Protein AF-A0A7K2E8F7-F1 (afdb_monomer_lite)

Radius of gyration: 18.83 Å; chains: 1; bounding box: 40×42×65 Å

Secondary structure (DSSP, 8-state):
---HHHHHHHHHHHHHHHHHHHHHHHT-SS--HHHHHHHHHTTGGGTTS-GGGT-----HHHHHHHHHHHHHHS-S---TTSPPPPPP---PPPPP-PPPP-

Structure (mmCIF, N/CA/C/O backbone):
data_AF-A0A7K2E8F7-F1
#
_entry.id   AF-A0A7K2E8F7-F1
#
loop_
_atom_site.group_PDB
_atom_site.id
_atom_site.type_symbol
_atom_site.label_atom_id
_atom_site.label_alt_id
_atom_site.label_comp_id
_atom_site.label_asym_id
_atom_site.label_entity_id
_atom_site.label_seq_id
_atom_site.pdbx_PDB_ins_code
_atom_site.Cartn_x
_atom_site.Cartn_y
_atom_site.Cartn_z
_atom_site.occupancy
_atom_site.B_iso_or_equiv
_atom_site.auth_seq_id
_atom_site.auth_comp_id
_atom_site.auth_asym_id
_atom_site.auth_atom_id
_atom_site.pdbx_PDB_model_num
ATOM 1 N N . MET A 1 1 ? -3.747 -3.224 -17.562 1.00 45.66 1 MET A N 1
ATOM 2 C CA . MET A 1 1 ? -3.290 -4.509 -16.991 1.00 45.66 1 MET A CA 1
ATOM 3 C C . MET A 1 1 ? -2.634 -4.120 -15.683 1.00 45.66 1 MET A C 1
ATOM 5 O O . MET A 1 1 ? -1.729 -3.308 -15.756 1.00 45.66 1 MET A O 1
ATOM 9 N N . GLY A 1 2 ? -3.182 -4.512 -14.530 1.00 59.72 2 GLY A N 1
ATOM 10 C CA . GLY A 1 2 ? -2.708 -3.988 -13.241 1.00 59.72 2 GLY A CA 1
ATOM 11 C C . GLY A 1 2 ? -1.295 -4.470 -12.919 1.00 59.72 2 GLY A C 1
ATOM 12 O O . GLY A 1 2 ? -0.944 -5.594 -13.273 1.00 59.72 2 GLY A O 1
ATOM 13 N N . SER A 1 3 ? -0.488 -3.623 -12.281 1.00 84.88 3 SER A N 1
ATOM 14 C CA . SER A 1 3 ? 0.817 -4.031 -11.758 1.00 84.88 3 SER A CA 1
ATOM 15 C C . SER A 1 3 ? 0.645 -5.026 -10.601 1.00 84.88 3 SER A C 1
ATOM 17 O O . SER A 1 3 ? -0.365 -5.012 -9.900 1.00 84.88 3 SER A O 1
ATOM 19 N N . GLU A 1 4 ? 1.648 -5.869 -10.351 1.00 92.88 4 GLU A N 1
ATOM 20 C CA . GLU A 1 4 ? 1.648 -6.793 -9.201 1.00 92.88 4 GLU A CA 1
ATOM 21 C C . GLU A 1 4 ? 1.484 -6.044 -7.860 1.00 92.88 4 GLU A C 1
ATOM 23 O O . GLU A 1 4 ? 0.864 -6.532 -6.918 1.00 92.88 4 GLU A O 1
ATOM 28 N N . LEU A 1 5 ? 1.987 -4.808 -7.785 1.00 94.00 5 LEU A N 1
ATOM 29 C CA . LEU A 1 5 ? 1.815 -3.927 -6.629 1.00 94.00 5 LEU A CA 1
ATOM 30 C C . LEU A 1 5 ? 0.364 -3.485 -6.422 1.00 94.00 5 LEU A C 1
ATOM 32 O O . LEU A 1 5 ? -0.060 -3.343 -5.278 1.00 94.00 5 LEU A O 1
ATOM 36 N N . LEU A 1 6 ? -0.405 -3.301 -7.497 1.00 94.31 6 LEU A N 1
ATOM 37 C CA . LEU A 1 6 ? -1.826 -2.968 -7.403 1.00 94.31 6 LEU A CA 1
ATOM 38 C C . LEU A 1 6 ? -2.642 -4.145 -6.862 1.00 94.31 6 LEU A C 1
ATOM 40 O O . LEU A 1 6 ? -3.570 -3.946 -6.084 1.00 94.31 6 LEU A O 1
ATOM 44 N N . GLU A 1 7 ? -2.290 -5.375 -7.231 1.00 94.94 7 GLU A N 1
ATOM 45 C CA . GLU A 1 7 ? -2.920 -6.575 -6.669 1.00 94.94 7 GLU A CA 1
ATOM 46 C C . GLU A 1 7 ? -2.621 -6.706 -5.172 1.00 94.94 7 GLU A C 1
ATOM 48 O O . GLU A 1 7 ? -3.545 -6.841 -4.374 1.00 94.94 7 GLU A O 1
ATOM 53 N N . ARG A 1 8 ? -1.361 -6.516 -4.761 1.00 95.12 8 ARG A N 1
ATOM 54 C CA . ARG A 1 8 ? -0.995 -6.495 -3.334 1.00 95.12 8 ARG A CA 1
ATOM 55 C C . ARG A 1 8 ? -1.708 -5.386 -2.558 1.00 95.12 8 ARG A C 1
ATOM 57 O O . ARG A 1 8 ? -2.123 -5.610 -1.427 1.00 95.12 8 ARG A O 1
ATOM 64 N N . ALA A 1 9 ? -1.875 -4.200 -3.148 1.00 94.06 9 ALA A N 1
ATOM 65 C CA . ALA A 1 9 ? -2.630 -3.113 -2.523 1.00 94.06 9 ALA A CA 1
ATOM 66 C C . ALA A 1 9 ? -4.097 -3.506 -2.277 1.00 94.06 9 ALA A C 1
ATOM 68 O O . ALA A 1 9 ? -4.625 -3.254 -1.194 1.00 94.06 9 ALA A O 1
ATOM 69 N N . ARG A 1 10 ? -4.733 -4.189 -3.239 1.00 93.69 10 ARG A N 1
ATOM 70 C CA . ARG A 1 10 ? -6.100 -4.718 -3.088 1.00 93.69 10 ARG A CA 1
ATOM 71 C C . ARG A 1 10 ? -6.192 -5.766 -1.990 1.00 93.69 10 ARG A C 1
ATOM 73 O O . ARG A 1 10 ? -7.121 -5.716 -1.187 1.00 93.69 10 ARG A O 1
ATOM 80 N N . ASP A 1 11 ? -5.223 -6.673 -1.925 1.00 94.19 11 ASP A N 1
ATOM 81 C CA . ASP A 1 11 ? -5.183 -7.727 -0.907 1.00 94.19 11 ASP A CA 1
ATOM 82 C C . ASP A 1 11 ? -5.014 -7.157 0.509 1.00 94.19 11 ASP A C 1
ATOM 84 O O . ASP A 1 11 ? -5.551 -7.703 1.474 1.00 94.19 11 ASP A O 1
ATOM 88 N N . LEU A 1 12 ? -4.303 -6.033 0.642 1.00 92.12 12 LEU A N 1
ATOM 89 C CA . LEU A 1 12 ? -4.088 -5.355 1.921 1.00 92.12 12 LEU A CA 1
ATOM 90 C C . LEU A 1 12 ? -5.244 -4.459 2.359 1.00 92.12 12 LEU A C 1
ATOM 92 O O . LEU A 1 12 ? -5.318 -4.103 3.537 1.00 92.12 12 LEU A O 1
ATOM 96 N N . ARG A 1 13 ? -6.171 -4.124 1.461 1.00 89.19 13 ARG A N 1
ATOM 97 C CA . ARG A 1 13 ? -7.271 -3.198 1.742 1.00 89.19 13 ARG A CA 1
ATOM 98 C C . ARG A 1 13 ? -8.069 -3.527 3.017 1.00 89.19 13 ARG A C 1
ATOM 100 O O . ARG A 1 13 ? -8.295 -2.598 3.789 1.00 89.19 13 ARG A O 1
ATOM 107 N N . PRO A 1 14 ? -8.443 -4.789 3.316 1.00 89.44 14 PRO A N 1
ATOM 108 C CA . PRO A 1 14 ? -9.150 -5.110 4.559 1.00 89.44 14 PRO A CA 1
ATOM 109 C C . PRO A 1 14 ? -8.332 -4.822 5.828 1.00 89.44 14 PRO A C 1
ATOM 111 O O . PRO A 1 14 ? -8.894 -4.453 6.855 1.00 89.44 14 PRO A O 1
ATOM 114 N N . ALA A 1 15 ? -7.007 -4.993 5.772 1.00 89.75 15 ALA A N 1
ATOM 115 C CA . ALA A 1 15 ? -6.126 -4.717 6.906 1.00 89.75 15 ALA A CA 1
ATOM 116 C C . ALA A 1 15 ? -5.946 -3.210 7.128 1.00 89.75 15 ALA A C 1
ATOM 118 O O . ALA A 1 15 ? -5.903 -2.760 8.273 1.00 89.75 15 ALA A O 1
ATOM 119 N N . VAL A 1 16 ? -5.874 -2.440 6.038 1.00 88.75 16 VAL A N 1
ATOM 120 C CA . VAL A 1 16 ? -5.804 -0.975 6.087 1.00 88.75 16 VAL A CA 1
ATOM 121 C C . VAL A 1 16 ? -7.095 -0.395 6.679 1.00 88.75 16 VAL A C 1
ATOM 123 O O . VAL A 1 16 ? -7.016 0.394 7.615 1.00 88.75 16 VAL A O 1
ATOM 126 N N . ASP A 1 17 ? -8.263 -0.866 6.231 1.00 87.31 17 ASP A N 1
ATOM 127 C CA . ASP A 1 17 ? -9.580 -0.451 6.753 1.00 87.31 17 ASP A CA 1
ATOM 128 C C . ASP A 1 17 ? -9.729 -0.742 8.252 1.00 87.31 17 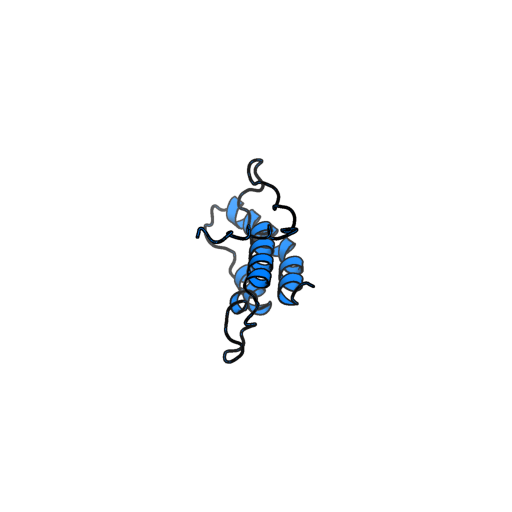ASP A C 1
ATOM 130 O O . ASP A 1 17 ? -10.061 0.140 9.047 1.00 87.31 17 ASP A O 1
ATOM 134 N N . ALA A 1 18 ? -9.369 -1.956 8.680 1.00 86.44 18 ALA A N 1
ATOM 135 C CA . ALA A 1 18 ? -9.386 -2.317 10.095 1.00 86.44 18 ALA A CA 1
ATOM 136 C C . ALA A 1 18 ? -8.419 -1.462 10.939 1.00 86.44 18 ALA A C 1
ATOM 138 O O . ALA A 1 18 ? -8.749 -1.071 12.061 1.00 86.44 18 ALA A O 1
ATOM 139 N N . GLY A 1 19 ? -7.228 -1.161 10.410 1.00 85.25 19 GLY A N 1
ATOM 140 C CA . GLY A 1 19 ? -6.237 -0.320 11.081 1.00 85.25 19 GLY A CA 1
ATOM 141 C C . GLY A 1 19 ? -6.693 1.133 11.226 1.00 85.25 19 GLY A C 1
ATOM 142 O O . GLY A 1 19 ? -6.544 1.708 12.306 1.00 85.25 19 GLY A O 1
ATOM 143 N N . GLY A 1 20 ? -7.300 1.697 10.178 1.00 83.38 20 GLY A N 1
ATOM 144 C CA . GLY A 1 20 ? -7.889 3.036 10.192 1.00 83.38 20 GLY A CA 1
ATOM 145 C C . GLY A 1 20 ? -9.047 3.152 11.187 1.00 83.38 20 GLY A C 1
ATOM 146 O O . GLY A 1 20 ? -9.084 4.090 11.986 1.00 83.38 20 GLY A O 1
ATOM 147 N N . ALA A 1 21 ? -9.943 2.159 11.224 1.00 84.44 21 ALA A N 1
ATOM 148 C CA . ALA A 1 21 ? -11.037 2.104 12.193 1.00 84.44 21 ALA A CA 1
ATOM 149 C C . ALA A 1 21 ? -10.527 2.074 13.647 1.00 84.44 21 ALA A C 1
ATOM 151 O O . ALA A 1 21 ? -10.973 2.866 14.479 1.00 84.44 21 ALA A O 1
ATOM 152 N N . ALA A 1 22 ? -9.535 1.230 13.949 1.00 83.50 22 ALA A N 1
ATOM 153 C CA . ALA A 1 22 ? -8.940 1.148 15.285 1.00 83.50 22 ALA A CA 1
ATOM 154 C C . ALA A 1 22 ? -8.216 2.448 15.698 1.00 83.50 22 ALA A C 1
ATOM 156 O O . ALA A 1 22 ? -8.278 2.873 16.858 1.00 83.50 22 ALA A O 1
ATOM 157 N N . ALA A 1 23 ? -7.544 3.115 14.754 1.00 82.31 23 ALA A N 1
ATOM 158 C CA . ALA A 1 23 ? -6.928 4.417 15.000 1.00 82.31 23 ALA A CA 1
ATOM 159 C C . ALA A 1 23 ? -7.990 5.489 15.304 1.00 82.31 23 ALA A C 1
ATOM 161 O O . ALA A 1 23 ? -7.830 6.264 16.251 1.00 82.31 23 ALA A O 1
ATOM 162 N N . ALA A 1 24 ? -9.111 5.488 14.574 1.00 83.81 24 ALA A N 1
ATOM 163 C CA . ALA A 1 24 ? -10.219 6.415 14.792 1.00 83.81 24 ALA A CA 1
ATOM 164 C C . ALA A 1 24 ? -10.873 6.242 16.175 1.00 83.81 24 ALA A C 1
ATOM 166 O O . ALA A 1 24 ? -11.154 7.238 16.842 1.00 83.81 24 ALA A O 1
ATOM 167 N N . GLU A 1 25 ? -11.057 5.003 16.644 1.00 86.00 25 GLU A N 1
ATOM 168 C CA . GLU A 1 25 ? -11.613 4.710 17.976 1.00 86.00 25 GLU A CA 1
ATOM 169 C C . GLU A 1 25 ? -10.759 5.273 19.120 1.00 86.00 25 GLU A C 1
ATOM 171 O O . GLU A 1 25 ? -11.280 5.676 20.161 1.00 86.00 25 GLU A O 1
ATOM 176 N N . THR A 1 26 ? -9.440 5.318 18.928 1.00 85.88 26 THR A N 1
ATOM 177 C CA . THR A 1 26 ? -8.477 5.766 19.943 1.00 85.88 26 THR A CA 1
ATOM 178 C C . THR A 1 26 ? -8.057 7.229 19.779 1.00 85.88 26 THR A C 1
ATOM 180 O O . THR A 1 26 ? -7.381 7.775 20.653 1.00 85.88 26 THR A O 1
ATOM 183 N N . GLY A 1 27 ? -8.457 7.880 18.680 1.00 84.12 27 GLY A N 1
ATOM 184 C CA . GLY A 1 27 ? -7.991 9.216 18.301 1.00 84.12 27 GLY A CA 1
ATOM 185 C C . GLY A 1 27 ? -6.513 9.253 17.898 1.00 84.12 27 GLY A C 1
ATOM 186 O O . GLY A 1 27 ? -5.894 10.319 17.928 1.00 84.12 27 GLY A O 1
ATOM 187 N N . ALA A 1 28 ? -5.930 8.103 17.558 1.00 82.44 28 ALA A N 1
ATOM 188 C CA . ALA A 1 28 ? -4.550 8.018 17.116 1.00 82.44 28 ALA A CA 1
ATOM 189 C C . ALA A 1 28 ? -4.392 8.671 15.736 1.00 82.44 28 ALA A C 1
ATOM 191 O O . ALA A 1 28 ? -5.187 8.459 14.826 1.00 82.44 28 ALA A O 1
ATOM 192 N N . THR A 1 29 ? -3.329 9.455 15.573 1.00 80.69 29 THR A N 1
ATOM 193 C CA . THR A 1 29 ? -2.974 10.099 14.297 1.00 80.69 29 THR A CA 1
ATOM 194 C C . THR A 1 29 ? -1.919 9.320 13.513 1.00 80.69 29 THR A C 1
ATOM 196 O O . THR A 1 29 ? -1.464 9.777 12.467 1.00 80.69 29 THR A O 1
ATOM 199 N N . ALA A 1 30 ? -1.498 8.169 14.034 1.00 80.75 30 ALA A N 1
ATOM 200 C CA . ALA A 1 30 ? -0.532 7.278 13.415 1.00 80.75 30 ALA A CA 1
ATOM 201 C C . ALA A 1 30 ? -1.176 5.910 13.185 1.00 80.75 30 ALA A C 1
ATOM 203 O O . ALA A 1 30 ? -1.931 5.429 14.032 1.00 80.75 30 ALA A O 1
ATOM 204 N N . LEU A 1 31 ? -0.838 5.282 12.058 1.00 77.75 31 LEU A N 1
ATOM 205 C CA . LEU A 1 31 ? -1.217 3.900 11.791 1.00 77.75 31 LEU A CA 1
ATOM 206 C C . LEU A 1 31 ? -0.509 2.944 12.766 1.00 77.75 31 LEU A C 1
ATOM 208 O O . LEU A 1 31 ? 0.623 3.222 13.178 1.00 77.75 31 LEU A O 1
ATOM 212 N N . PRO A 1 32 ? -1.126 1.794 13.096 1.00 86.06 32 PRO A N 1
ATOM 213 C CA . PRO A 1 32 ? -0.450 0.724 13.819 1.00 86.06 32 PRO A CA 1
ATOM 214 C C . PRO A 1 32 ? 0.845 0.311 13.112 1.00 86.06 32 PRO A C 1
ATOM 216 O O . PRO A 1 32 ? 0.884 0.171 11.886 1.00 86.06 32 PRO A O 1
ATOM 219 N N . GLN A 1 33 ? 1.909 0.085 13.881 1.00 89.25 33 GLN A N 1
ATOM 220 C CA . GLN A 1 33 ? 3.224 -0.235 13.322 1.00 89.25 33 GLN A CA 1
ATOM 221 C C . GLN A 1 33 ? 3.208 -1.556 12.540 1.00 89.25 33 GLN A C 1
ATOM 223 O O . GLN A 1 33 ? 3.935 -1.724 11.559 1.00 89.25 33 GLN A O 1
ATOM 228 N N . GLU A 1 34 ? 2.351 -2.489 12.945 1.00 90.00 34 GLU A N 1
ATOM 229 C CA . GLU A 1 34 ? 2.113 -3.752 12.259 1.00 90.00 34 GLU A CA 1
ATOM 230 C C . GLU A 1 34 ? 1.571 -3.517 10.845 1.00 90.00 34 GLU A C 1
ATOM 232 O O . GLU A 1 34 ? 2.055 -4.136 9.901 1.00 90.00 34 GLU A O 1
ATOM 237 N N . LEU A 1 35 ? 0.636 -2.575 10.675 1.00 89.62 35 LEU A N 1
ATOM 238 C CA . LEU A 1 35 ? 0.090 -2.222 9.364 1.00 89.62 35 LEU A CA 1
ATOM 239 C C . LEU A 1 35 ? 1.161 -1.582 8.474 1.00 89.62 35 LEU A C 1
ATOM 241 O O . LEU A 1 35 ? 1.314 -1.972 7.318 1.00 89.62 35 LEU A O 1
ATOM 245 N N . VAL A 1 36 ? 1.957 -0.660 9.028 1.00 91.25 36 VAL A N 1
ATOM 246 C CA . VAL A 1 36 ? 3.105 -0.061 8.323 1.00 91.25 36 VAL A CA 1
ATOM 247 C C . VAL A 1 36 ? 4.085 -1.142 7.857 1.00 91.25 36 VAL A C 1
ATOM 249 O O . VAL A 1 36 ? 4.543 -1.117 6.715 1.00 91.25 36 VAL A O 1
ATOM 252 N N . SER A 1 37 ? 4.376 -2.121 8.715 1.00 94.69 37 SER A N 1
ATOM 253 C CA . SER A 1 37 ? 5.286 -3.229 8.401 1.00 94.69 37 SER A CA 1
ATOM 254 C C . SER A 1 37 ? 4.724 -4.117 7.291 1.00 94.69 37 SER A C 1
ATOM 256 O O . SER A 1 37 ? 5.441 -4.463 6.361 1.00 94.69 37 SER A O 1
ATOM 258 N N . VAL A 1 38 ? 3.428 -4.429 7.323 1.00 94.00 38 VAL A N 1
ATOM 259 C CA . VAL A 1 38 ? 2.767 -5.209 6.268 1.00 94.00 38 VAL A CA 1
ATOM 260 C C . VAL A 1 38 ? 2.807 -4.479 4.917 1.00 94.00 38 VAL A C 1
ATOM 262 O O . VAL A 1 38 ? 3.142 -5.088 3.900 1.00 94.00 38 VAL A O 1
ATOM 265 N N . CYS A 1 39 ? 2.548 -3.169 4.893 1.00 92.62 39 CYS A N 1
ATOM 266 C CA . CYS A 1 39 ? 2.678 -2.353 3.682 1.00 92.62 39 CYS A CA 1
ATOM 267 C C . CYS A 1 39 ? 4.125 -2.296 3.161 1.00 92.62 39 CYS A C 1
ATOM 269 O O . CYS A 1 39 ? 4.348 -2.277 1.946 1.00 92.62 39 CYS A O 1
ATOM 271 N N . PHE A 1 40 ? 5.106 -2.290 4.069 1.00 94.50 40 PHE A N 1
ATOM 272 C CA . PHE A 1 40 ? 6.526 -2.335 3.728 1.00 94.50 40 PHE A CA 1
ATOM 273 C C . PHE A 1 40 ? 6.919 -3.669 3.090 1.00 94.50 40 PHE A C 1
ATOM 275 O O . PHE A 1 40 ? 7.488 -3.664 2.000 1.00 94.50 40 PHE A O 1
ATOM 282 N N . GLU A 1 41 ? 6.552 -4.794 3.704 1.00 95.12 41 GLU A N 1
ATOM 283 C CA . GLU A 1 41 ? 6.840 -6.137 3.181 1.00 95.12 41 GLU A CA 1
ATOM 284 C C . GLU A 1 41 ? 6.138 -6.406 1.838 1.00 95.12 41 GLU A C 1
ATOM 286 O O . GLU A 1 41 ? 6.672 -7.103 0.977 1.00 95.12 41 GLU A O 1
ATOM 291 N N . ALA A 1 42 ? 4.973 -5.794 1.600 1.00 94.69 42 ALA A N 1
ATOM 292 C CA . ALA A 1 42 ? 4.297 -5.836 0.300 1.00 94.69 42 ALA A CA 1
ATOM 293 C C . ALA A 1 42 ? 4.986 -4.990 -0.793 1.00 94.69 42 ALA A C 1
ATOM 295 O O . ALA A 1 42 ? 4.627 -5.077 -1.975 1.00 94.69 42 ALA A O 1
ATOM 296 N N . GLY A 1 43 ? 5.980 -4.178 -0.420 1.00 94.75 43 GLY A N 1
ATOM 297 C CA . GLY A 1 43 ? 6.761 -3.337 -1.323 1.00 94.75 43 GLY A CA 1
ATOM 298 C C . GLY A 1 43 ? 6.067 -2.041 -1.747 1.00 94.75 43 GLY A C 1
ATOM 299 O O . GLY A 1 43 ? 6.562 -1.367 -2.652 1.00 94.75 43 GLY A O 1
ATOM 300 N N . LEU A 1 44 ? 4.950 -1.660 -1.113 1.00 94.12 44 LEU A N 1
ATOM 301 C CA . LEU A 1 44 ? 4.129 -0.516 -1.536 1.00 94.12 44 LEU A CA 1
ATOM 302 C C . LEU A 1 44 ? 4.906 0.811 -1.528 1.00 94.12 44 LEU A C 1
ATOM 304 O O . LEU A 1 44 ? 4.756 1.628 -2.436 1.00 94.12 44 LEU A O 1
ATOM 308 N N . TYR A 1 45 ? 5.811 1.002 -0.564 1.00 94.25 45 TYR A N 1
ATOM 309 C CA . TYR A 1 45 ? 6.655 2.203 -0.477 1.00 94.25 45 TYR A CA 1
ATOM 310 C C . TYR A 1 45 ? 7.723 2.293 -1.581 1.00 94.25 45 TYR A C 1
ATOM 312 O O . TYR A 1 45 ? 8.326 3.346 -1.781 1.00 94.25 45 TYR A O 1
ATOM 320 N N . GLY A 1 46 ? 7.960 1.203 -2.314 1.00 95.88 46 GLY A N 1
ATOM 321 C CA . GLY A 1 46 ? 8.920 1.130 -3.412 1.00 95.88 46 GLY A CA 1
ATOM 322 C C . GLY A 1 46 ? 8.342 1.464 -4.789 1.00 95.88 46 GLY A C 1
ATOM 323 O O . GLY A 1 46 ? 9.086 1.373 -5.765 1.00 95.88 46 GLY A O 1
ATOM 324 N N . ALA A 1 47 ? 7.059 1.837 -4.896 1.00 96.25 47 ALA A N 1
ATOM 325 C CA . ALA A 1 47 ? 6.360 1.992 -6.178 1.00 96.25 47 ALA A CA 1
ATOM 326 C C . ALA A 1 47 ? 7.072 2.948 -7.162 1.00 96.25 47 ALA A C 1
ATOM 328 O O . ALA A 1 47 ? 7.247 2.608 -8.330 1.00 96.25 47 ALA A O 1
ATOM 329 N N . LEU A 1 48 ? 7.552 4.099 -6.672 1.00 96.56 48 LEU A N 1
ATOM 330 C CA . LEU A 1 48 ? 8.281 5.110 -7.459 1.00 96.56 48 LEU A CA 1
ATOM 331 C C . LEU A 1 48 ? 9.810 4.979 -7.385 1.00 96.56 48 LEU A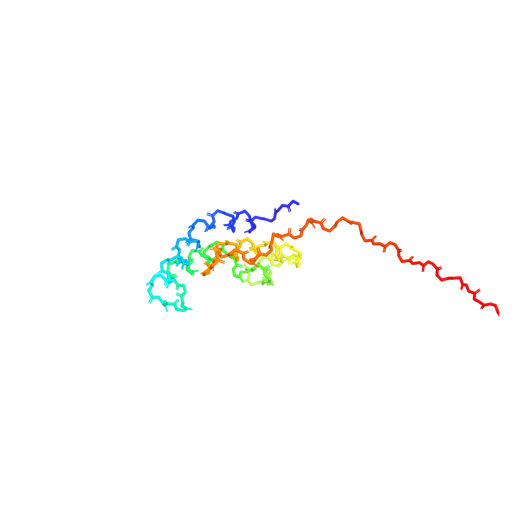 C 1
ATOM 333 O O . LEU A 1 48 ? 10.532 5.723 -8.049 1.00 96.56 48 LEU A O 1
ATOM 337 N N . SER A 1 49 ? 10.323 4.074 -6.555 1.00 96.62 49 SER A N 1
ATOM 338 C CA . SER A 1 49 ? 11.761 3.954 -6.319 1.00 96.62 49 SER A CA 1
ATOM 339 C C . SER A 1 49 ? 12.457 3.264 -7.501 1.00 96.62 49 SER A C 1
ATOM 341 O O . SER A 1 49 ? 11.886 2.326 -8.060 1.00 96.62 49 SER A O 1
ATOM 343 N N . PRO A 1 50 ? 13.693 3.657 -7.870 1.00 97.44 50 PRO A N 1
ATOM 344 C CA . PRO A 1 50 ? 14.426 3.022 -8.965 1.00 97.44 50 PRO A CA 1
ATOM 345 C C . PRO A 1 50 ? 14.673 1.529 -8.737 1.00 97.44 50 PRO A C 1
ATOM 347 O O . PRO A 1 50 ? 15.003 1.108 -7.621 1.00 97.44 50 PRO A O 1
ATOM 350 N N . ARG A 1 51 ? 14.660 0.730 -9.811 1.00 95.75 51 ARG A N 1
ATOM 351 C CA . ARG A 1 51 ? 14.990 -0.709 -9.729 1.00 95.75 51 ARG A CA 1
ATOM 352 C C . ARG A 1 51 ? 16.408 -0.963 -9.231 1.00 95.75 51 ARG A C 1
ATOM 354 O O . ARG A 1 51 ? 16.655 -1.953 -8.551 1.00 95.75 51 ARG A O 1
ATOM 361 N N . ALA A 1 52 ? 17.330 -0.039 -9.508 1.00 97.12 52 ALA A N 1
ATOM 362 C CA . ALA A 1 52 ? 18.728 -0.116 -9.074 1.00 97.12 52 ALA A CA 1
ATOM 363 C C . ALA A 1 52 ? 18.905 -0.156 -7.543 1.00 97.12 52 ALA A C 1
ATOM 365 O O . ALA A 1 52 ? 19.943 -0.609 -7.067 1.00 97.12 52 ALA A O 1
ATOM 366 N N . VAL A 1 53 ? 17.905 0.300 -6.781 1.00 95.94 53 VAL A N 1
ATOM 367 C CA . VAL A 1 53 ? 17.887 0.244 -5.309 1.00 95.94 53 VAL A CA 1
ATOM 368 C C . VAL A 1 53 ? 16.789 -0.685 -4.775 1.00 95.94 53 VAL A C 1
ATOM 370 O O . VAL A 1 53 ? 16.435 -0.605 -3.604 1.00 95.94 53 VAL A O 1
ATOM 373 N N . GLY A 1 54 ? 16.250 -1.567 -5.625 1.00 93.88 54 GLY A N 1
ATOM 374 C CA . GLY A 1 54 ? 15.217 -2.541 -5.254 1.00 93.88 54 GLY A CA 1
ATOM 375 C C . GLY A 1 54 ? 13.777 -2.021 -5.317 1.00 93.88 54 GLY A C 1
ATOM 376 O O . GLY A 1 54 ? 12.876 -2.696 -4.831 1.00 93.88 54 GLY A O 1
ATOM 377 N N . GLY A 1 55 ? 13.542 -0.841 -5.897 1.00 96.00 55 GLY A N 1
ATOM 378 C CA . GLY A 1 55 ? 12.197 -0.323 -6.141 1.00 96.00 55 GLY A CA 1
ATOM 379 C C . GLY A 1 55 ? 11.537 -0.905 -7.394 1.00 96.00 55 GLY A C 1
ATOM 380 O O . GLY A 1 55 ? 12.155 -1.643 -8.162 1.00 96.00 55 GLY A O 1
ATOM 381 N N . ALA A 1 56 ? 10.270 -0.565 -7.611 1.00 95.88 56 ALA A N 1
ATOM 382 C CA . ALA A 1 56 ? 9.498 -1.065 -8.748 1.00 95.88 56 ALA A CA 1
ATOM 383 C C . ALA A 1 56 ? 9.630 -0.193 -10.003 1.00 95.88 56 ALA A C 1
ATOM 385 O O . ALA A 1 56 ? 9.514 -0.706 -11.124 1.00 95.88 56 ALA A O 1
ATOM 386 N N . GLU A 1 57 ? 9.917 1.099 -9.804 1.00 96.50 57 GLU A N 1
ATOM 387 C CA . GLU A 1 57 ? 10.048 2.105 -10.859 1.00 96.50 57 GLU A CA 1
ATOM 388 C C . GLU A 1 57 ? 8.857 2.034 -11.824 1.00 96.50 57 GLU A C 1
ATOM 390 O O . GLU A 1 57 ? 9.010 1.833 -13.034 1.00 96.50 57 GLU A O 1
ATOM 395 N N . LEU A 1 58 ? 7.652 2.064 -11.249 1.00 96.06 58 LEU A N 1
ATOM 396 C CA . LEU A 1 58 ? 6.418 1.963 -12.012 1.00 96.06 58 LEU A CA 1
ATOM 397 C C . LEU A 1 58 ? 6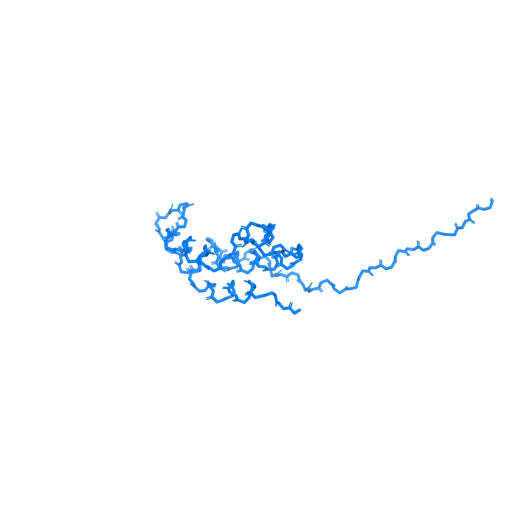.168 3.245 -12.824 1.00 96.06 58 LEU A C 1
ATOM 399 O O . LEU A 1 58 ? 6.590 4.337 -12.426 1.00 96.06 58 LEU A O 1
ATOM 403 N N . PRO A 1 59 ? 5.440 3.129 -13.947 1.00 95.44 59 PRO A N 1
ATOM 404 C CA . PRO A 1 59 ? 4.778 4.264 -14.574 1.00 95.44 59 PRO A CA 1
ATOM 405 C C . PRO A 1 59 ? 3.916 5.050 -13.571 1.00 95.44 59 PRO A C 1
ATOM 407 O O . PRO A 1 59 ? 3.374 4.494 -12.616 1.00 95.44 59 PRO A O 1
ATOM 410 N N . ILE A 1 60 ? 3.795 6.363 -13.777 1.00 94.38 60 ILE A N 1
ATOM 411 C CA . ILE A 1 60 ? 3.103 7.252 -12.828 1.00 94.38 60 ILE A CA 1
ATOM 412 C C . ILE A 1 60 ? 1.616 6.914 -12.694 1.00 94.38 60 ILE A C 1
ATOM 414 O O . ILE A 1 60 ? 1.082 6.988 -11.592 1.00 94.38 60 ILE A O 1
ATOM 418 N N . ASP A 1 61 ? 0.956 6.540 -13.785 1.00 94.31 61 ASP A N 1
ATOM 419 C CA . ASP A 1 61 ? -0.427 6.061 -13.790 1.00 94.31 61 ASP A CA 1
ATOM 420 C C . ASP A 1 61 ? -0.600 4.823 -12.902 1.00 94.31 61 ASP A C 1
ATOM 422 O O . ASP A 1 61 ? -1.436 4.838 -12.000 1.00 94.31 61 ASP A O 1
ATOM 426 N N . ASP A 1 62 ? 0.266 3.820 -13.051 1.00 94.56 62 ASP A N 1
ATOM 427 C CA . ASP A 1 62 ? 0.238 2.623 -12.202 1.00 94.56 62 ASP A CA 1
ATOM 428 C C . ASP A 1 62 ? 0.509 2.952 -10.720 1.00 94.56 62 ASP A C 1
ATOM 430 O O . ASP A 1 62 ? -0.089 2.352 -9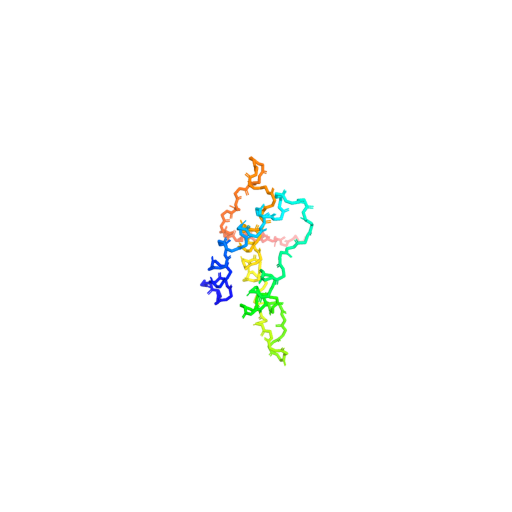.825 1.00 94.56 62 ASP A O 1
ATOM 434 N N . CYS A 1 63 ? 1.398 3.909 -10.427 1.00 94.00 63 CYS A N 1
ATOM 435 C CA . CYS A 1 63 ? 1.625 4.373 -9.055 1.00 94.00 63 CYS A CA 1
ATOM 436 C C . CYS A 1 63 ? 0.386 5.026 -8.444 1.00 94.00 63 CYS A C 1
ATOM 438 O O . CYS A 1 63 ? 0.084 4.788 -7.274 1.00 94.00 63 CYS A O 1
ATOM 440 N N . LEU A 1 64 ? -0.309 5.864 -9.213 1.00 94.00 64 LEU A N 1
ATOM 441 C CA . LEU A 1 64 ? -1.518 6.534 -8.747 1.00 94.00 64 LEU A CA 1
ATOM 442 C C . LEU A 1 64 ? -2.631 5.525 -8.467 1.00 94.00 64 LEU A C 1
ATOM 444 O O . LEU A 1 64 ? -3.308 5.669 -7.452 1.00 94.00 64 LEU A O 1
ATOM 448 N N . ASP A 1 65 ? -2.762 4.482 -9.286 1.00 94.12 65 ASP A N 1
ATOM 449 C CA . ASP A 1 65 ? -3.710 3.394 -9.038 1.00 94.12 65 ASP A CA 1
ATOM 450 C C . ASP A 1 65 ? -3.401 2.662 -7.719 1.00 94.12 65 ASP A C 1
ATOM 452 O O . ASP A 1 65 ? -4.306 2.414 -6.921 1.00 94.12 65 ASP A O 1
ATOM 456 N N . VAL A 1 66 ? -2.123 2.369 -7.438 1.00 93.69 66 VAL A N 1
ATOM 457 C CA . VAL A 1 66 ? -1.691 1.744 -6.171 1.00 93.69 66 VAL A CA 1
ATOM 458 C C . VAL A 1 66 ? -2.021 2.636 -4.973 1.00 93.69 66 VAL A C 1
ATOM 460 O O . VAL A 1 66 ? -2.583 2.165 -3.984 1.00 93.69 66 VAL A O 1
ATOM 463 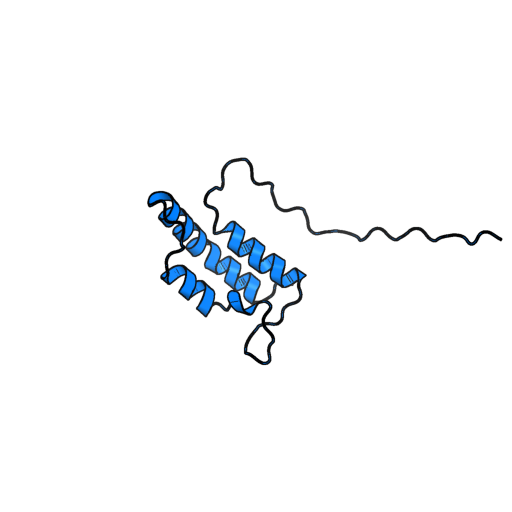N N . PHE A 1 67 ? -1.689 3.928 -5.042 1.00 91.75 67 PHE A N 1
ATOM 464 C CA . PHE A 1 67 ? -1.942 4.860 -3.940 1.00 91.75 67 PHE A CA 1
ATOM 465 C C . PHE A 1 67 ? -3.431 5.102 -3.716 1.00 91.75 67 PHE A C 1
ATOM 467 O O . PHE A 1 67 ? -3.863 5.183 -2.567 1.00 91.75 67 PHE A O 1
ATOM 474 N N . ALA A 1 68 ? -4.216 5.183 -4.792 1.00 91.00 68 ALA A N 1
ATOM 475 C CA . ALA A 1 68 ? -5.662 5.300 -4.705 1.00 91.00 68 ALA A CA 1
ATOM 476 C C . ALA A 1 68 ? -6.264 4.086 -3.989 1.00 91.00 68 ALA A C 1
ATOM 478 O O . ALA A 1 68 ? -7.064 4.266 -3.076 1.00 91.00 68 ALA A O 1
ATOM 479 N N . GLU A 1 69 ? -5.847 2.865 -4.338 1.00 90.56 69 GLU A N 1
ATOM 480 C CA . GLU A 1 69 ? -6.348 1.643 -3.698 1.00 90.56 69 GLU A CA 1
ATOM 481 C C . GLU A 1 69 ? -6.042 1.602 -2.190 1.00 90.56 69 GLU A C 1
ATOM 483 O O . GLU A 1 69 ? -6.930 1.303 -1.393 1.00 90.56 69 GLU A O 1
ATOM 488 N N . VAL A 1 70 ? -4.823 1.966 -1.774 1.00 88.19 70 VAL A N 1
ATOM 489 C CA . VAL A 1 70 ? -4.465 2.040 -0.344 1.00 88.19 70 VAL A CA 1
ATOM 490 C C . VAL A 1 70 ? -5.273 3.129 0.369 1.00 88.19 70 VAL A C 1
ATOM 492 O O . VAL A 1 70 ? -5.785 2.896 1.462 1.00 88.19 70 VAL A O 1
ATOM 495 N N . ALA A 1 71 ? -5.449 4.296 -0.258 1.00 85.00 71 ALA A N 1
ATOM 496 C CA . ALA A 1 71 ? -6.230 5.398 0.303 1.00 85.00 71 ALA A CA 1
ATOM 497 C C . ALA A 1 71 ? -7.725 5.059 0.450 1.00 85.00 71 ALA A C 1
ATOM 499 O O . ALA A 1 71 ? -8.361 5.529 1.390 1.00 85.00 71 ALA A O 1
ATOM 500 N N . TYR A 1 72 ? -8.285 4.211 -0.424 1.00 74.44 72 TYR A N 1
ATOM 501 C CA . TYR A 1 72 ? -9.636 3.662 -0.240 1.00 74.44 72 TYR A CA 1
ATOM 502 C C . TYR A 1 72 ? -9.753 2.769 0.995 1.00 74.44 72 TYR A C 1
ATOM 504 O O . TYR A 1 72 ? -10.856 2.614 1.518 1.00 74.44 72 TYR A O 1
ATOM 512 N N . GLY A 1 73 ? -8.653 2.152 1.427 1.00 66.81 73 GLY A N 1
ATOM 513 C CA . GLY A 1 73 ? -8.593 1.397 2.672 1.00 66.81 73 GLY A CA 1
ATOM 514 C C . GLY A 1 73 ? -8.445 2.290 3.907 1.00 66.81 73 GLY A C 1
ATOM 515 O O . GLY A 1 73 ? -9.055 1.998 4.918 1.00 66.81 73 GLY A O 1
ATOM 516 N N . ASP A 1 74 ? -7.668 3.377 3.852 1.00 59.59 74 ASP A N 1
ATOM 517 C CA . ASP A 1 74 ? -7.215 4.137 5.042 1.00 59.59 74 ASP A CA 1
ATOM 518 C C . ASP A 1 74 ? -8.138 5.295 5.477 1.00 59.59 74 ASP A C 1
ATOM 520 O O . ASP A 1 74 ? -7.709 6.299 6.045 1.00 59.59 74 ASP A O 1
ATOM 524 N N . GLY A 1 75 ? -9.429 5.233 5.165 1.00 54.56 75 GLY A N 1
ATOM 525 C CA . GLY A 1 75 ? -10.322 6.353 5.450 1.00 54.56 75 GLY A CA 1
ATOM 526 C C . GLY A 1 75 ? -10.556 6.554 6.957 1.00 54.56 75 GLY A C 1
ATOM 527 O O . GLY A 1 75 ? -11.154 5.680 7.577 1.00 54.56 75 GLY A O 1
ATOM 528 N N . PRO A 1 76 ? -10.307 7.744 7.551 1.00 50.91 76 PRO A N 1
ATOM 529 C CA . PRO A 1 76 ? -10.963 8.104 8.813 1.00 50.91 76 PRO A CA 1
ATOM 530 C C . PRO A 1 76 ? -12.468 8.379 8.614 1.00 50.91 76 PRO A C 1
ATOM 532 O O . PRO A 1 76 ? -13.180 8.730 9.551 1.00 50.91 76 PRO A O 1
ATOM 535 N N . SER A 1 77 ? -12.964 8.314 7.374 1.00 39.97 77 SER A N 1
ATOM 536 C CA . SER A 1 77 ? -14.343 8.624 7.008 1.00 39.97 77 SER A CA 1
ATOM 537 C C . SER A 1 77 ? -14.671 8.180 5.576 1.00 39.97 77 SER A C 1
ATOM 539 O O . SER A 1 77 ? -14.560 8.953 4.631 1.00 39.97 77 SER A O 1
ATOM 541 N N . ALA A 1 78 ? -15.265 6.996 5.427 1.00 37.44 78 ALA A N 1
ATOM 542 C CA . ALA A 1 78 ? -16.381 6.844 4.491 1.00 37.44 78 ALA A CA 1
ATOM 543 C C . ALA A 1 78 ? -17.624 7.540 5.091 1.00 37.44 78 ALA A C 1
ATOM 545 O O . ALA A 1 78 ? -18.627 6.918 5.426 1.00 37.44 78 ALA A O 1
ATOM 546 N N . GLY A 1 79 ? -17.524 8.852 5.321 1.00 38.94 79 GLY A N 1
ATOM 547 C CA . GLY A 1 79 ? -18.681 9.723 5.512 1.00 38.94 79 GLY A CA 1
ATOM 548 C C . GLY A 1 79 ? -19.221 10.159 4.141 1.00 38.94 79 GLY A C 1
ATOM 549 O O . GLY A 1 79 ? -18.484 10.088 3.159 1.00 38.94 79 GLY A O 1
ATOM 550 N N . PRO A 1 80 ? -20.477 10.633 4.031 1.00 39.03 80 PRO A N 1
ATOM 551 C CA . PRO A 1 80 ? -21.228 10.731 2.767 1.00 39.03 80 PRO A CA 1
ATOM 552 C C . PRO A 1 80 ? -20.729 11.766 1.730 1.00 39.03 80 PRO A C 1
ATOM 554 O O . PRO A 1 80 ? -21.484 12.126 0.831 1.00 39.03 80 PRO A O 1
ATOM 557 N N . SER A 1 81 ? -19.500 12.280 1.828 1.00 43.97 81 SER A N 1
ATOM 558 C CA . SER A 1 81 ? -19.004 13.391 1.002 1.00 43.97 81 SER A CA 1
ATOM 559 C C . SER A 1 81 ? -17.782 13.093 0.133 1.00 43.97 81 SER A C 1
ATOM 561 O O . SER A 1 81 ? -17.329 14.012 -0.548 1.00 43.97 81 SER A O 1
ATOM 563 N N . TRP A 1 82 ? -17.226 11.876 0.127 1.00 44.75 82 TRP A N 1
ATOM 564 C CA . TRP A 1 82 ? -16.141 11.573 -0.813 1.00 44.75 82 TRP A CA 1
ATOM 565 C C . TRP A 1 82 ? -16.710 11.085 -2.155 1.00 44.75 82 TRP A C 1
ATOM 567 O O . TRP A 1 82 ? -17.478 10.121 -2.162 1.00 44.75 82 TRP A O 1
ATOM 577 N N . PRO A 1 83 ? -16.402 11.757 -3.280 1.00 51.12 83 PRO A N 1
ATOM 578 C CA . PRO A 1 83 ? -16.945 11.385 -4.580 1.00 51.12 83 PRO A CA 1
ATOM 579 C C . PRO A 1 83 ? -16.383 10.038 -5.047 1.00 51.12 83 PRO A C 1
ATOM 581 O O . PRO A 1 83 ? -15.223 9.715 -4.789 1.00 51.12 83 PRO A O 1
ATOM 584 N N . GLU A 1 84 ? -17.206 9.266 -5.762 1.00 46.94 84 GLU A N 1
ATOM 585 C CA . GLU A 1 84 ? -16.745 8.073 -6.478 1.00 46.94 84 GLU A CA 1
ATOM 586 C C . GLU A 1 84 ? -15.593 8.420 -7.439 1.00 46.94 84 GLU A C 1
ATOM 588 O O . GLU A 1 84 ? -15.542 9.541 -7.967 1.00 46.94 84 GLU A O 1
ATOM 593 N N . PRO A 1 85 ? -14.669 7.472 -7.690 1.00 50.44 85 PRO A N 1
ATOM 594 C CA . PRO A 1 85 ? -13.590 7.690 -8.640 1.00 50.44 85 PRO A CA 1
ATOM 595 C C . PRO A 1 85 ? -14.158 8.050 -10.018 1.00 50.44 85 PRO A C 1
ATOM 597 O O . PRO A 1 85 ? -15.145 7.449 -10.455 1.00 50.44 85 PRO A O 1
ATOM 600 N N . PRO A 1 86 ? -13.540 9.002 -10.739 1.00 48.38 86 PRO A N 1
ATOM 601 C CA . PRO A 1 86 ? -13.947 9.288 -12.103 1.00 48.38 86 PRO A CA 1
ATOM 602 C C . PRO A 1 86 ? -13.756 8.035 -12.977 1.00 48.38 86 PRO A C 1
ATOM 604 O O . PRO A 1 86 ? -12.803 7.279 -12.766 1.00 48.38 86 PRO A O 1
ATOM 607 N N . PRO A 1 87 ? -14.630 7.800 -13.974 1.00 48.19 87 PRO A N 1
ATOM 608 C CA . PRO A 1 87 ? -14.434 6.709 -14.920 1.00 48.19 87 PRO A CA 1
ATOM 609 C C . PRO A 1 87 ? -13.081 6.866 -15.637 1.00 48.19 87 PRO A C 1
ATOM 611 O O . PRO A 1 87 ? -12.620 7.999 -15.822 1.00 48.19 87 PRO A O 1
ATOM 614 N N . PRO A 1 88 ? -12.443 5.758 -16.066 1.00 49.75 88 PRO A N 1
ATOM 615 C CA . PRO A 1 88 ? -11.141 5.806 -16.724 1.00 49.75 88 PRO A CA 1
ATOM 616 C C . PRO A 1 88 ? -11.197 6.761 -17.916 1.00 49.75 88 PRO A C 1
ATOM 618 O O . PRO A 1 88 ? -12.154 6.729 -18.695 1.00 49.75 88 PRO A O 1
ATOM 621 N N . ALA A 1 89 ? -10.184 7.625 -18.031 1.00 50.59 89 ALA A N 1
ATOM 622 C CA . ALA A 1 89 ? -10.121 8.689 -19.025 1.00 50.59 89 ALA A CA 1
ATOM 623 C C . ALA A 1 89 ? -10.162 8.109 -20.449 1.00 50.59 89 ALA A C 1
ATOM 625 O O . ALA A 1 89 ? -9.142 7.765 -21.043 1.00 50.59 89 ALA A O 1
ATOM 626 N N . SER A 1 90 ? -11.366 7.986 -21.004 1.00 54.69 90 SER A N 1
ATOM 627 C CA . SER A 1 90 ? -11.554 7.656 -22.405 1.00 54.69 90 SER A CA 1
ATOM 628 C C . SER A 1 90 ? -11.310 8.905 -23.243 1.00 54.69 90 SER A C 1
ATOM 630 O O . SER A 1 90 ? -12.025 9.896 -23.122 1.00 54.69 90 SER A O 1
ATOM 632 N N . SER A 1 91 ? -10.333 8.780 -24.140 1.00 48.91 91 SER A N 1
ATOM 633 C CA . SER A 1 91 ? -10.116 9.595 -25.339 1.00 48.91 91 SER A CA 1
ATOM 634 C C . SER A 1 91 ? -9.643 11.036 -25.109 1.00 48.91 91 SER A C 1
ATOM 636 O O . SER A 1 91 ? -10.421 11.962 -24.897 1.00 48.91 91 SER A O 1
ATOM 638 N N . VAL A 1 92 ? -8.330 11.230 -25.263 1.00 49.31 92 VAL A N 1
ATOM 639 C CA . VAL A 1 92 ? -7.691 12.542 -25.443 1.00 49.31 92 VAL A CA 1
ATOM 640 C C . VAL A 1 92 ? -8.396 13.298 -26.585 1.00 49.31 92 VAL A C 1
ATOM 642 O O . VAL A 1 92 ? -8.439 12.776 -27.704 1.00 49.31 92 VAL A O 1
ATOM 645 N N . PRO A 1 93 ? -8.937 14.512 -26.368 1.0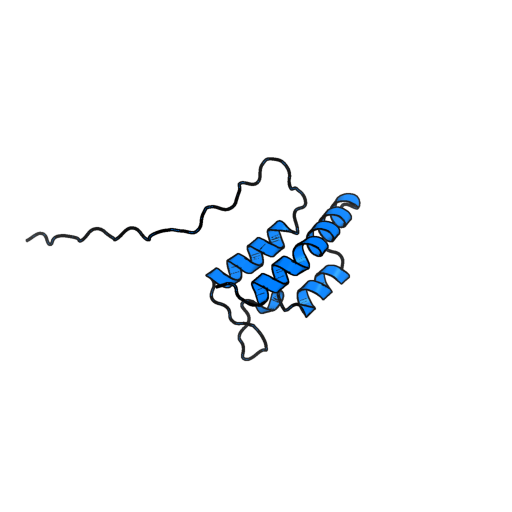0 44.31 93 PRO A N 1
ATOM 646 C CA . PRO A 1 93 ? -9.494 15.304 -27.455 1.00 44.31 93 PRO A CA 1
ATOM 647 C C . PRO A 1 93 ? -8.369 15.730 -28.403 1.00 44.31 93 PRO A C 1
ATOM 649 O O . PRO A 1 93 ? -7.362 16.309 -27.996 1.00 44.31 93 PRO A O 1
ATOM 652 N N . THR A 1 94 ? -8.531 15.410 -29.684 1.00 55.38 94 THR A N 1
ATOM 653 C CA . THR A 1 94 ? -7.584 15.757 -30.745 1.00 55.38 94 THR A CA 1
ATOM 654 C C . THR A 1 94 ? -7.500 17.281 -30.859 1.00 55.38 94 THR A C 1
ATOM 656 O O . THR A 1 94 ? -8.519 17.948 -31.037 1.00 55.38 94 THR A O 1
ATOM 659 N N . ALA A 1 95 ? -6.296 17.843 -30.723 1.00 51.44 95 ALA A N 1
ATOM 660 C CA . ALA A 1 95 ? -6.077 19.285 -30.805 1.00 51.44 95 ALA A CA 1
ATOM 661 C C . ALA A 1 95 ? -6.542 19.848 -32.168 1.00 51.44 95 ALA A C 1
ATOM 663 O O . ALA A 1 95 ? -6.310 19.205 -33.198 1.00 51.44 95 ALA A O 1
ATOM 664 N N . PRO A 1 96 ? -7.168 21.040 -32.218 1.00 53.69 96 PRO A N 1
ATOM 665 C CA . PRO A 1 96 ? -7.607 21.628 -33.476 1.00 53.69 96 PRO A CA 1
ATOM 666 C C . PRO A 1 96 ? -6.406 22.057 -34.328 1.00 53.69 96 PRO A C 1
ATOM 668 O O . PRO A 1 96 ? -5.514 22.776 -33.876 1.00 53.69 96 PRO A O 1
ATOM 671 N N . THR A 1 97 ? -6.395 21.616 -35.585 1.00 54.47 97 THR A N 1
ATOM 672 C CA . THR A 1 97 ? -5.398 21.983 -36.595 1.00 54.47 97 THR A CA 1
ATOM 673 C C . THR A 1 97 ? -5.467 23.486 -36.879 1.00 54.47 97 THR A C 1
ATOM 675 O O . THR A 1 97 ? -6.460 23.979 -37.413 1.00 54.47 97 THR A O 1
ATOM 678 N N . ALA A 1 98 ? -4.414 24.229 -36.536 1.00 51.41 98 ALA A N 1
ATOM 679 C CA . ALA A 1 98 ? -4.291 25.633 -36.914 1.00 51.41 98 ALA A CA 1
ATOM 680 C C . ALA A 1 98 ? -4.100 25.753 -38.438 1.00 51.41 98 ALA A C 1
ATOM 682 O O . ALA A 1 98 ? -3.172 25.170 -39.000 1.00 51.41 98 ALA A O 1
ATOM 683 N N . SER A 1 99 ? -4.978 26.505 -39.110 1.00 52.78 99 SER A N 1
ATOM 684 C CA . SER A 1 99 ? -4.783 26.903 -40.511 1.00 52.78 99 SER A CA 1
ATOM 685 C C . SER A 1 99 ? -3.820 28.095 -40.594 1.00 52.78 99 SER A C 1
ATOM 687 O O . SER A 1 99 ? -3.931 29.006 -39.771 1.00 52.78 99 SER A O 1
ATOM 689 N N . PRO A 1 100 ? -2.891 28.128 -41.566 1.00 54.84 100 PRO A N 1
ATOM 690 C CA . PRO A 1 100 ? -1.942 29.223 -41.697 1.00 54.84 100 PRO A CA 1
ATOM 691 C C . PRO A 1 100 ? -2.622 30.438 -42.337 1.00 54.84 100 PRO A C 1
ATOM 693 O O . PRO A 1 100 ? -3.154 30.357 -43.445 1.00 54.84 100 PRO A O 1
ATOM 696 N N . THR A 1 101 ? -2.589 31.576 -41.645 1.00 57.03 101 THR A N 1
ATOM 697 C CA . THR A 1 101 ? -2.958 32.869 -42.232 1.00 57.03 101 THR A CA 1
ATOM 698 C C . THR A 1 101 ? -1.808 33.358 -43.112 1.00 57.03 101 THR A C 1
ATOM 700 O O . THR A 1 101 ? -0.648 33.325 -42.703 1.00 57.03 101 THR A O 1
ATOM 703 N N . ARG A 1 102 ? -2.162 33.739 -44.339 1.00 60.81 102 ARG A N 1
ATOM 704 C CA . ARG A 1 102 ? -1.290 34.152 -45.442 1.00 60.81 102 ARG A CA 1
ATOM 705 C C . ARG A 1 102 ? -0.845 35.606 -45.331 1.00 60.81 102 ARG A C 1
ATOM 707 O O . ARG A 1 102 ? -1.639 36.410 -44.796 1.00 60.81 102 ARG A O 1
#

Sequence (102 aa):
MGSELLERARDLRPAVDAGGAAAAETGATALPQELVSVCFEAGLYGALSPRAVGGAELPIDDCLDVFAEVAYGDGPSAGPSWPEPPPPASSVPTAPTASPTR

Foldseek 3Di:
DADLLLVLLLVCLQVLQVQLVVCLVVVHPDTDVVSVVSCVVSLLVLDCPDVVVPGPNDDPVNNVSNVVSSPNSNDNDPDVPDDDDDDPDPDDPDDDDDDDDD

pLDDT: mean 78.21, std 19.59, range [37.44, 97.44]